Protein AF-A0A918CLV6-F1 (afdb_monomer_lite)

Secondary structure (DSSP, 8-state):
-EEEETTEEEE--TT-GGG-EEESSHHHHHHHHHHHHHHHTPPP-EE--SS-------PPP-

Radius of gyration: 12.36 Å; chains: 1; bounding box: 36×29×29 Å

Sequence (62 aa):
MTRSNRGQWENEVEGEPERSQSFASREEAITAGRELAALLGTTHTVIESEPTGVITDEEPED

Foldseek 3Di:
DWEDDPQKIKQDDVPCRVPIDIHNDPVVRQVVQVVVCVVVVHDRDYYYDPPDPDPPPVDDDD

InterPro domains:
  IPR018691 Protein of unknown function DUF2188 [PF09954] (4-57)

pLDDT: mean 78.29, std 16.72, range [40.91, 93.31]

Structure (mmCIF, N/CA/C/O backbone):
data_AF-A0A918CLV6-F1
#
_entry.id   AF-A0A918CLV6-F1
#
loop_
_atom_site.group_PDB
_atom_site.id
_atom_site.type_symbol
_atom_site.label_atom_id
_atom_site.label_alt_id
_atom_site.label_comp_id
_atom_site.label_asym_id
_atom_site.label_entity_id
_atom_site.label_seq_id
_atom_site.pdbx_PDB_ins_code
_atom_site.Cartn_x
_atom_site.Cartn_y
_atom_site.Cartn_z
_atom_site.occupancy
_atom_site.B_iso_or_equiv
_atom_site.auth_seq_id
_atom_site.auth_comp_id
_atom_site.auth_asym_id
_atom_site.auth_atom_id
_atom_site.pdbx_PDB_model_num
ATOM 1 N N . MET A 1 1 ? -4.922 -3.513 -1.174 1.00 87.19 1 MET A N 1
ATOM 2 C CA . MET A 1 1 ? -4.315 -4.075 -2.398 1.00 87.19 1 MET A CA 1
ATOM 3 C C . MET A 1 1 ? -3.356 -3.066 -3.021 1.00 87.19 1 MET A C 1
ATOM 5 O O . MET A 1 1 ? -3.669 -1.888 -3.035 1.00 87.19 1 MET A O 1
ATOM 9 N N . THR A 1 2 ? -2.201 -3.496 -3.530 1.00 90.62 2 THR A N 1
ATOM 10 C CA . THR A 1 2 ? -1.308 -2.655 -4.349 1.00 90.62 2 THR A CA 1
ATOM 11 C C . THR A 1 2 ? -1.522 -2.975 -5.823 1.00 90.62 2 THR A C 1
ATOM 13 O O . THR A 1 2 ? -1.466 -4.145 -6.190 1.00 90.62 2 THR A O 1
ATOM 16 N N . ARG A 1 3 ? -1.707 -1.969 -6.678 1.00 88.06 3 ARG A N 1
ATOM 17 C CA . ARG A 1 3 ? -1.854 -2.122 -8.134 1.00 88.06 3 ARG A CA 1
ATOM 18 C C . ARG A 1 3 ? -0.867 -1.255 -8.900 1.00 88.06 3 ARG A C 1
ATOM 20 O O . ARG A 1 3 ? -0.580 -0.130 -8.498 1.00 88.06 3 ARG A O 1
ATOM 27 N N . SER A 1 4 ? -0.386 -1.759 -10.034 1.00 86.25 4 SER A N 1
ATOM 28 C CA . SER A 1 4 ? 0.313 -0.925 -11.016 1.00 86.25 4 SER A CA 1
ATOM 29 C C . SER A 1 4 ? -0.684 -0.259 -11.967 1.00 86.25 4 SER A C 1
ATOM 31 O O . SER A 1 4 ? -1.615 -0.900 -12.461 1.00 86.25 4 SER A O 1
ATOM 33 N N . ASN A 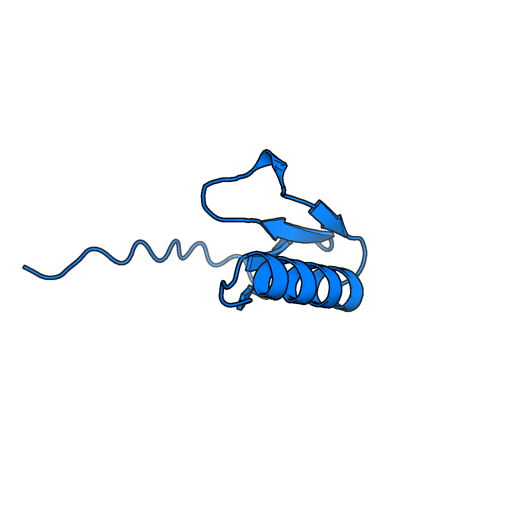1 5 ? -0.489 1.029 -12.232 1.00 82.88 5 ASN A N 1
ATOM 34 C CA . ASN A 1 5 ? -1.303 1.845 -13.121 1.00 82.88 5 ASN A CA 1
ATOM 35 C C . ASN A 1 5 ? -0.402 2.769 -13.950 1.00 82.88 5 ASN A C 1
ATOM 37 O O . ASN A 1 5 ? 0.133 3.751 -13.444 1.00 82.88 5 ASN A O 1
ATOM 41 N N . ARG A 1 6 ? -0.224 2.455 -15.241 1.00 79.75 6 ARG A N 1
ATOM 42 C CA . ARG A 1 6 ? 0.521 3.291 -16.210 1.00 79.75 6 ARG A CA 1
ATOM 43 C C . ARG A 1 6 ? 1.920 3.723 -15.726 1.00 79.75 6 ARG A C 1
ATOM 45 O O . ARG A 1 6 ? 2.341 4.850 -15.965 1.00 79.75 6 ARG A O 1
ATOM 52 N N . GLY A 1 7 ? 2.640 2.820 -15.059 1.00 82.75 7 GLY A N 1
ATOM 53 C CA . GLY A 1 7 ? 3.984 3.084 -14.525 1.00 82.75 7 GLY A CA 1
ATOM 54 C C . GLY A 1 7 ? 4.009 3.729 -13.137 1.00 82.75 7 GLY A C 1
ATOM 55 O O . GLY A 1 7 ? 5.087 3.909 -12.583 1.00 82.75 7 GLY A O 1
ATOM 56 N N . GLN A 1 8 ? 2.850 4.030 -12.556 1.00 88.25 8 GLN A N 1
ATOM 57 C CA . GLN A 1 8 ? 2.698 4.404 -11.156 1.00 88.25 8 GLN A CA 1
ATOM 58 C C . GLN A 1 8 ? 2.195 3.206 -10.347 1.00 88.25 8 GLN A C 1
ATOM 60 O O . GLN A 1 8 ? 1.611 2.269 -10.897 1.00 88.25 8 GLN A O 1
ATOM 65 N N . TRP A 1 9 ? 2.430 3.221 -9.042 1.00 91.50 9 TRP A N 1
ATOM 66 C CA . TRP A 1 9 ? 1.923 2.212 -8.123 1.00 91.50 9 TRP A CA 1
ATOM 67 C C . TRP A 1 9 ? 0.946 2.842 -7.148 1.00 91.50 9 TRP A C 1
ATOM 69 O O . TRP A 1 9 ? 1.204 3.918 -6.632 1.00 91.50 9 TRP A O 1
ATOM 79 N N . GLU A 1 10 ? -0.175 2.187 -6.889 1.00 90.81 10 GLU A N 1
ATOM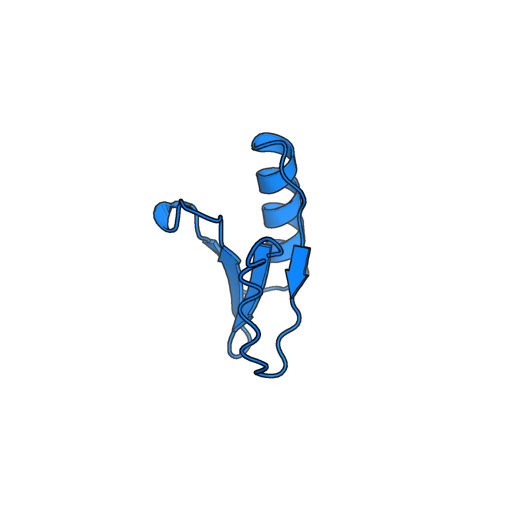 80 C CA . GLU A 1 10 ? -1.214 2.709 -6.007 1.00 90.81 10 GLU A CA 1
ATOM 81 C C . GLU A 1 10 ? -1.630 1.636 -5.006 1.00 90.81 10 GLU A C 1
ATOM 83 O O . GLU A 1 10 ? -1.844 0.480 -5.370 1.00 90.81 10 GLU A O 1
ATOM 88 N N . ASN A 1 11 ? -1.733 2.015 -3.738 1.00 90.44 11 ASN A N 1
ATOM 89 C CA . ASN A 1 11 ? -2.385 1.225 -2.710 1.00 90.44 11 ASN A CA 1
ATOM 90 C C . ASN A 1 11 ? -3.842 1.638 -2.646 1.00 90.44 11 ASN A C 1
ATOM 92 O O . ASN A 1 11 ? -4.127 2.798 -2.392 1.00 90.44 11 ASN A O 1
ATOM 96 N N . GLU A 1 12 ? -4.735 0.685 -2.843 1.00 87.19 12 GLU A N 1
ATOM 97 C CA . GLU A 1 12 ? -6.178 0.829 -2.721 1.00 87.19 12 GLU A CA 1
ATOM 98 C C . GLU A 1 12 ? -6.647 0.002 -1.521 1.00 87.19 12 GLU A C 1
ATOM 100 O O . GLU A 1 12 ? -6.181 -1.124 -1.310 1.00 87.19 12 GLU A O 1
ATOM 105 N N . VAL A 1 13 ? -7.541 0.557 -0.705 1.00 84.81 13 VAL A N 1
ATOM 106 C CA . VAL A 1 13 ? -8.172 -0.151 0.415 1.00 84.81 13 VAL A CA 1
ATOM 107 C C . VAL A 1 13 ? -9.643 -0.329 0.082 1.00 84.81 13 VAL A C 1
ATOM 109 O O . VAL A 1 13 ? -10.332 0.647 -0.211 1.00 84.81 13 VAL A O 1
ATOM 112 N N . GLU A 1 14 ? -10.121 -1.570 0.121 1.00 78.62 14 GLU A N 1
ATOM 113 C CA . GLU A 1 14 ? -11.526 -1.868 -0.150 1.00 78.62 14 GLU A CA 1
ATOM 114 C C . GLU A 1 14 ? -12.431 -1.116 0.829 1.00 78.62 14 GLU A C 1
ATOM 116 O O . GLU A 1 14 ? -12.226 -1.151 2.042 1.00 78.62 14 GLU A O 1
ATOM 121 N N . GLY A 1 15 ? -13.405 -0.386 0.283 1.00 80.81 15 GLY A N 1
ATOM 122 C CA . GLY A 1 15 ? -14.340 0.433 1.055 1.00 80.81 15 GLY A CA 1
ATOM 123 C C . GLY A 1 15 ? -13.798 1.782 1.543 1.00 80.81 15 GLY A C 1
ATOM 124 O O . GLY A 1 15 ? -14.597 2.611 1.967 1.00 80.81 15 GLY A O 1
ATOM 125 N N . GLU A 1 16 ? -12.490 2.052 1.439 1.00 82.25 16 GLU A N 1
ATOM 126 C CA . GLU A 1 16 ? -11.874 3.294 1.934 1.00 82.25 16 GLU A CA 1
ATOM 127 C C . GLU A 1 16 ? -10.940 3.943 0.898 1.00 82.25 16 GLU A C 1
ATOM 129 O O . GLU A 1 16 ? -9.716 3.970 1.074 1.00 82.25 16 GLU A O 1
ATOM 134 N N . PRO A 1 17 ? -11.497 4.538 -0.175 1.00 79.38 17 PRO A N 1
ATOM 135 C CA . PRO A 1 17 ? -10.700 5.181 -1.218 1.00 79.38 17 PRO A CA 1
ATOM 136 C C . PRO A 1 17 ? -9.868 6.358 -0.689 1.00 79.38 17 PRO A C 1
ATOM 138 O O . PRO A 1 17 ? -8.815 6.653 -1.246 1.00 79.38 17 PRO A O 1
ATOM 141 N N . GLU A 1 18 ? -10.281 6.991 0.413 1.00 83.06 18 GLU A N 1
ATOM 142 C CA . GLU A 1 18 ? -9.560 8.093 1.070 1.00 83.06 18 GLU A CA 1
ATOM 143 C C . GLU A 1 18 ? -8.211 7.668 1.668 1.00 83.06 18 GLU A C 1
ATOM 145 O O . GLU A 1 18 ? -7.332 8.503 1.876 1.00 83.06 18 GLU A O 1
ATOM 150 N N . ARG A 1 19 ?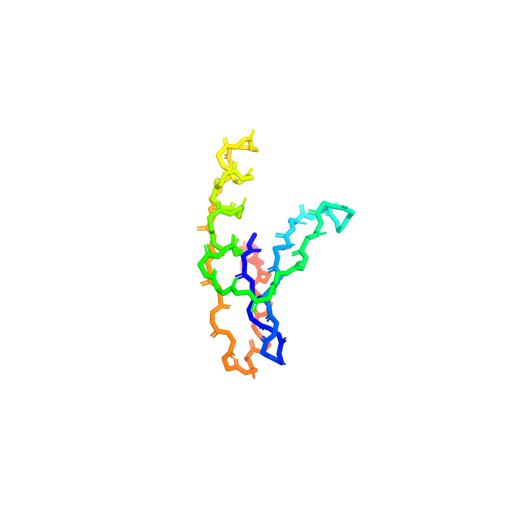 -8.027 6.368 1.931 1.00 81.19 19 ARG A N 1
ATOM 151 C CA . ARG A 1 19 ? -6.753 5.800 2.394 1.00 81.19 19 ARG A CA 1
ATOM 152 C C . ARG A 1 19 ? -5.840 5.375 1.250 1.00 81.19 19 ARG A C 1
ATOM 154 O O . ARG A 1 19 ? -4.739 4.880 1.509 1.00 81.19 19 ARG A O 1
ATOM 161 N N . SER A 1 20 ? -6.280 5.571 0.007 1.00 85.50 20 SER A N 1
ATOM 162 C CA . SER A 1 20 ? -5.486 5.215 -1.157 1.00 85.50 20 SER A CA 1
ATOM 163 C C . SER A 1 20 ? -4.271 6.123 -1.281 1.00 85.50 20 SER A C 1
ATOM 165 O O . SER A 1 20 ? -4.356 7.335 -1.089 1.00 85.50 20 SER A O 1
ATOM 167 N N . GLN A 1 21 ? -3.124 5.532 -1.597 1.00 89.38 21 GLN A N 1
ATOM 168 C CA . GLN A 1 21 ? -1.860 6.256 -1.713 1.00 89.38 21 GLN A CA 1
ATOM 169 C C . GLN A 1 21 ? -1.141 5.861 -2.992 1.00 89.38 21 GLN A C 1
ATOM 171 O O . GLN A 1 21 ? -1.041 4.678 -3.312 1.00 89.38 21 GLN A O 1
ATOM 176 N N . SER A 1 22 ? -0.617 6.856 -3.701 1.00 90.62 22 SER A N 1
ATOM 177 C CA . SER A 1 22 ? 0.137 6.670 -4.937 1.00 90.62 22 SER A CA 1
ATOM 178 C C . SER A 1 22 ? 1.636 6.804 -4.671 1.00 90.62 22 SER A C 1
ATOM 180 O O . SER A 1 22 ? 2.080 7.686 -3.940 1.00 90.62 22 SER A O 1
ATOM 182 N N . PHE A 1 23 ? 2.420 5.952 -5.314 1.00 91.06 23 PHE A N 1
ATOM 183 C CA . PHE A 1 23 ? 3.855 5.794 -5.137 1.00 91.06 23 PHE A CA 1
ATOM 184 C C . PHE A 1 23 ? 4.543 5.756 -6.499 1.00 91.06 23 PHE A C 1
ATOM 186 O O . PHE A 1 23 ? 4.000 5.257 -7.491 1.00 91.06 23 PHE A O 1
ATOM 193 N N . ALA A 1 24 ? 5.771 6.266 -6.546 1.00 88.12 24 ALA A N 1
ATOM 194 C CA . ALA A 1 24 ? 6.581 6.254 -7.763 1.00 88.12 24 ALA A CA 1
ATOM 195 C C . ALA A 1 24 ? 7.223 4.882 -8.027 1.00 88.12 24 ALA A C 1
ATOM 197 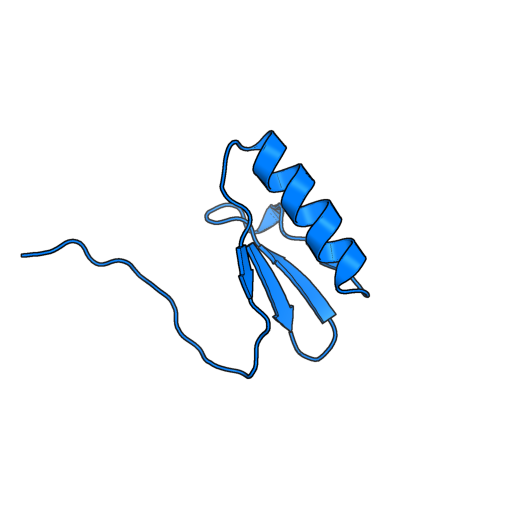O O . ALA A 1 24 ? 7.556 4.563 -9.167 1.00 88.12 24 ALA A O 1
ATOM 198 N N . SER A 1 25 ? 7.374 4.063 -6.982 1.00 89.19 25 SER A N 1
ATOM 199 C CA . SER A 1 25 ? 8.126 2.810 -7.024 1.00 89.19 25 SER A CA 1
ATOM 200 C C . SER A 1 25 ? 7.309 1.633 -6.508 1.00 89.19 25 SER A C 1
ATOM 202 O O . SER A 1 25 ? 6.589 1.735 -5.515 1.00 89.19 25 SER A O 1
ATOM 204 N N . ARG A 1 26 ? 7.501 0.473 -7.147 1.00 88.19 26 ARG A N 1
ATOM 205 C CA . ARG A 1 26 ? 6.867 -0.797 -6.765 1.00 88.19 26 ARG A CA 1
ATOM 206 C C . ARG A 1 26 ? 7.168 -1.181 -5.324 1.00 88.19 26 ARG A C 1
ATOM 208 O O . ARG A 1 26 ? 6.260 -1.475 -4.559 1.00 88.19 26 ARG A O 1
ATOM 215 N N . GLU A 1 27 ? 8.448 -1.207 -4.967 1.00 91.31 27 GLU A N 1
ATOM 216 C CA . GLU A 1 27 ? 8.899 -1.648 -3.642 1.00 91.31 27 GLU A CA 1
ATOM 217 C C . GLU A 1 27 ? 8.351 -0.761 -2.524 1.00 91.31 27 GLU A C 1
ATOM 219 O O . GLU A 1 27 ? 7.944 -1.268 -1.480 1.00 91.31 27 GLU A O 1
ATOM 224 N N . GLU A 1 28 ? 8.270 0.546 -2.775 1.00 91.25 28 GLU A N 1
ATOM 225 C CA . GLU A 1 28 ? 7.687 1.517 -1.851 1.00 91.25 28 GLU A CA 1
ATOM 226 C C . GLU A 1 28 ? 6.190 1.246 -1.645 1.00 91.25 28 GLU A C 1
ATOM 228 O O . GLU A 1 28 ? 5.741 1.086 -0.510 1.00 91.25 28 GLU A O 1
ATOM 233 N N . ALA A 1 29 ? 5.438 1.068 -2.736 1.00 91.69 29 ALA A N 1
ATOM 234 C CA . ALA A 1 29 ? 4.011 0.764 -2.673 1.00 91.69 29 ALA A CA 1
ATOM 235 C C . ALA A 1 29 ? 3.721 -0.560 -1.957 1.00 91.69 29 ALA A C 1
ATOM 237 O O . ALA A 1 29 ? 2.820 -0.629 -1.123 1.00 91.69 29 ALA A O 1
ATOM 238 N N . ILE A 1 30 ? 4.500 -1.605 -2.249 1.00 90.06 30 ILE A N 1
ATOM 239 C CA . ILE A 1 30 ? 4.353 -2.921 -1.618 1.00 90.06 30 ILE A CA 1
ATOM 240 C C . ILE A 1 30 ? 4.651 -2.834 -0.124 1.00 90.06 30 ILE A C 1
ATOM 242 O O . ILE A 1 30 ? 3.906 -3.399 0.672 1.00 90.06 30 ILE A O 1
ATOM 246 N N . THR A 1 31 ? 5.717 -2.134 0.264 1.00 93.31 31 THR A N 1
ATOM 247 C CA . THR A 1 31 ? 6.085 -1.973 1.677 1.00 93.31 31 THR A CA 1
ATOM 248 C C . THR A 1 31 ? 4.973 -1.253 2.433 1.00 93.31 31 THR A C 1
ATOM 250 O O . THR A 1 31 ? 4.422 -1.816 3.378 1.00 93.31 31 THR A O 1
ATOM 253 N N . ALA A 1 32 ? 4.545 -0.088 1.941 1.00 92.00 32 ALA A N 1
ATOM 254 C CA . ALA A 1 32 ? 3.464 0.678 2.553 1.00 92.00 32 ALA A CA 1
ATOM 255 C C . ALA A 1 32 ? 2.135 -0.099 2.579 1.00 92.00 32 ALA A C 1
ATOM 257 O O . ALA A 1 32 ? 1.388 -0.042 3.554 1.00 92.00 32 ALA A O 1
ATOM 258 N N . GLY A 1 33 ? 1.842 -0.869 1.528 1.00 90.88 33 GLY A N 1
ATOM 259 C CA . GLY A 1 33 ? 0.630 -1.677 1.438 1.00 90.88 33 GLY A CA 1
ATOM 260 C C . GLY A 1 33 ? 0.627 -2.845 2.425 1.00 90.88 33 GLY A C 1
ATOM 261 O O . GLY A 1 33 ? -0.415 -3.152 3.003 1.00 90.88 33 GLY A O 1
ATOM 262 N N . ARG A 1 34 ? 1.790 -3.465 2.664 1.00 91.00 34 ARG A N 1
ATOM 263 C CA . ARG A 1 34 ? 1.963 -4.518 3.676 1.00 91.00 34 ARG A CA 1
ATOM 264 C C . ARG A 1 34 ? 1.782 -3.987 5.087 1.00 91.00 34 ARG A C 1
ATOM 266 O O . ARG A 1 34 ? 1.094 -4.625 5.879 1.00 91.00 34 ARG A O 1
ATOM 273 N N . GLU A 1 35 ? 2.376 -2.839 5.392 1.00 92.31 35 GLU A N 1
ATOM 274 C CA . GLU A 1 35 ? 2.213 -2.195 6.697 1.00 92.31 35 GLU A CA 1
ATOM 275 C C . GLU A 1 35 ? 0.749 -1.822 6.940 1.00 92.31 35 GLU A C 1
ATOM 277 O O . GLU A 1 35 ? 0.200 -2.122 7.998 1.00 92.31 35 GLU A O 1
ATOM 282 N N . LEU A 1 36 ? 0.084 -1.256 5.931 1.00 87.88 36 LEU A N 1
ATOM 283 C CA . LEU A 1 36 ? -1.328 -0.900 6.013 1.00 87.88 36 LEU A CA 1
ATOM 284 C C . LEU A 1 36 ? -2.226 -2.126 6.224 1.00 87.88 36 LEU A C 1
ATOM 286 O O . LEU A 1 36 ? -3.113 -2.098 7.072 1.00 87.88 36 LEU A O 1
ATOM 290 N N . ALA A 1 37 ? -1.977 -3.220 5.504 1.00 87.12 37 ALA A N 1
ATOM 291 C CA . ALA A 1 37 ? -2.726 -4.458 5.686 1.00 87.12 37 ALA A CA 1
ATOM 292 C C . ALA A 1 37 ? -2.505 -5.064 7.081 1.00 87.12 37 ALA A C 1
ATOM 294 O O . ALA A 1 37 ? -3.463 -5.471 7.733 1.00 87.12 37 ALA A O 1
ATOM 295 N N . ALA A 1 38 ? -1.267 -5.044 7.590 1.00 90.00 38 ALA A N 1
ATOM 296 C CA . ALA A 1 38 ? -0.960 -5.494 8.946 1.00 90.00 38 ALA A CA 1
ATOM 297 C C . ALA A 1 38 ? -1.678 -4.655 10.017 1.00 90.00 38 ALA A C 1
ATOM 299 O O . ALA A 1 38 ? -2.170 -5.209 10.998 1.00 90.00 38 ALA A O 1
ATOM 300 N N . LEU A 1 39 ? -1.782 -3.337 9.816 1.00 88.88 39 LEU A N 1
ATOM 301 C CA . LEU A 1 39 ? -2.512 -2.432 10.710 1.00 88.88 39 LEU A CA 1
ATOM 302 C C . LEU A 1 39 ? -4.023 -2.688 10.700 1.00 88.88 39 LEU A C 1
ATOM 304 O O . LEU A 1 39 ? -4.668 -2.593 11.742 1.00 88.88 39 LEU A O 1
ATOM 308 N N . LEU A 1 40 ? -4.582 -3.007 9.534 1.00 86.50 40 LEU A N 1
ATOM 309 C CA . LEU A 1 40 ? -6.012 -3.275 9.362 1.00 86.50 40 LEU A CA 1
ATOM 310 C C . LEU A 1 40 ? -6.387 -4.731 9.677 1.00 86.50 40 LEU A C 1
ATOM 312 O O . LEU A 1 40 ? -7.571 -5.052 9.743 1.00 86.50 40 LEU A O 1
ATOM 316 N N . GLY A 1 41 ? -5.400 -5.612 9.868 1.00 87.81 41 GLY A N 1
ATOM 317 C CA . GLY A 1 41 ? -5.618 -7.052 10.010 1.00 87.81 41 GLY A CA 1
ATOM 318 C C . GLY A 1 41 ? -6.115 -7.716 8.723 1.00 87.81 41 GLY A C 1
ATOM 319 O O . GLY A 1 41 ? -6.769 -8.754 8.783 1.00 87.81 41 GLY A O 1
ATOM 320 N N . THR A 1 42 ? -5.837 -7.115 7.567 1.00 85.06 42 THR A N 1
ATOM 321 C CA . THR A 1 42 ? -6.239 -7.616 6.250 1.00 85.06 42 THR A CA 1
ATOM 322 C C . THR A 1 42 ? -5.069 -8.280 5.528 1.00 85.06 42 THR A C 1
ATOM 324 O O . THR A 1 42 ? -3.915 -8.222 5.958 1.00 85.06 42 THR A O 1
ATOM 327 N N . THR A 1 43 ? -5.364 -8.946 4.412 1.00 84.00 43 THR A N 1
ATOM 328 C CA . THR A 1 43 ? -4.332 -9.554 3.568 1.00 84.00 43 THR A CA 1
ATOM 329 C C . THR A 1 43 ? -3.885 -8.567 2.498 1.00 84.00 43 THR A C 1
ATOM 331 O O . THR A 1 43 ? -4.695 -7.956 1.801 1.00 84.00 43 THR A O 1
ATOM 334 N N . HIS A 1 44 ? -2.570 -8.405 2.358 1.00 88.94 44 HIS A N 1
ATOM 335 C CA . HIS A 1 44 ? -1.992 -7.589 1.298 1.00 88.94 44 HIS A CA 1
ATOM 336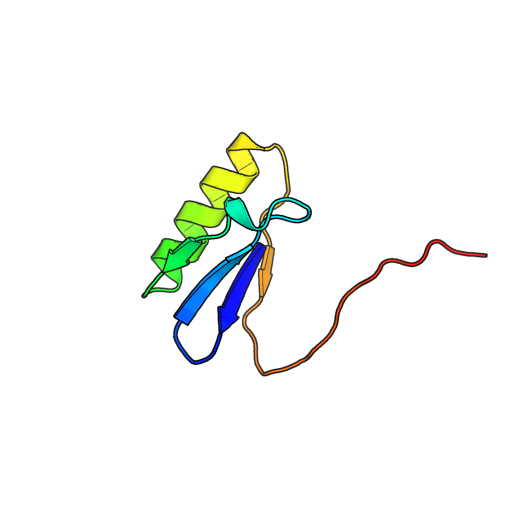 C C . HIS A 1 44 ? -1.829 -8.399 0.009 1.00 88.94 44 HIS A C 1
ATOM 338 O O . HIS A 1 44 ? -1.089 -9.381 -0.014 1.00 88.94 44 HIS A O 1
ATOM 344 N N . THR A 1 45 ? -2.466 -7.938 -1.067 1.00 86.25 45 THR A N 1
ATOM 345 C CA . THR A 1 45 ? -2.326 -8.507 -2.416 1.00 86.25 45 THR A CA 1
ATOM 346 C C . THR A 1 45 ? -1.680 -7.488 -3.345 1.00 86.25 45 THR A C 1
ATOM 348 O O . THR A 1 45 ? -2.044 -6.308 -3.320 1.00 86.25 45 THR A O 1
ATOM 351 N N . VAL A 1 46 ? -0.732 -7.939 -4.169 1.00 86.69 46 VAL A N 1
ATOM 352 C CA . VAL A 1 46 ? -0.075 -7.129 -5.203 1.00 86.69 46 VAL A CA 1
ATOM 353 C C . VAL A 1 46 ? -0.565 -7.593 -6.564 1.00 86.69 46 VAL A C 1
ATOM 355 O O . VAL A 1 46 ? -0.382 -8.755 -6.916 1.00 86.69 46 VAL A O 1
ATOM 358 N N . ILE A 1 47 ? -1.157 -6.680 -7.327 1.00 82.88 47 ILE A N 1
ATOM 359 C CA . ILE A 1 47 ? -1.604 -6.920 -8.694 1.00 82.88 47 ILE A CA 1
ATOM 360 C C . ILE A 1 47 ? -0.682 -6.165 -9.645 1.00 82.88 47 ILE A C 1
ATOM 362 O O . ILE A 1 47 ? -0.692 -4.933 -9.747 1.00 82.88 47 ILE A O 1
ATOM 366 N N . GLU A 1 48 ? 0.148 -6.934 -10.341 1.00 71.62 48 GLU A N 1
ATOM 367 C CA . GLU A 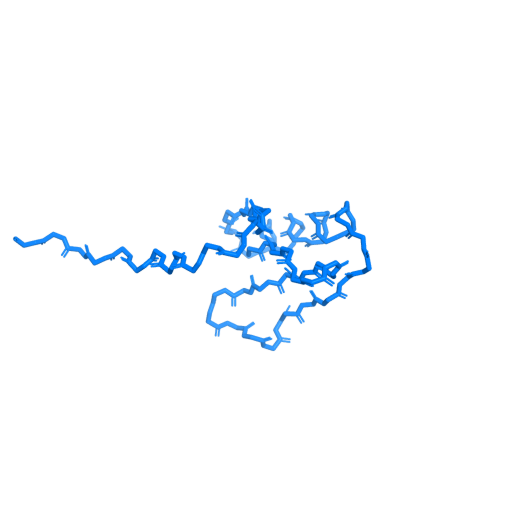1 48 ? 0.975 -6.436 -11.432 1.00 71.62 48 GLU A CA 1
ATOM 368 C C . GLU A 1 48 ? 0.095 -6.380 -12.680 1.00 71.62 48 GLU A C 1
ATOM 370 O O . GLU A 1 48 ? -0.093 -7.377 -13.370 1.00 71.62 48 GLU A O 1
ATOM 375 N N . SER A 1 49 ? -0.527 -5.229 -12.931 1.00 61.38 49 SER A N 1
ATOM 376 C CA . SER A 1 49 ? -1.380 -5.070 -14.107 1.00 61.38 49 SER A CA 1
ATOM 377 C C . SER A 1 49 ? -0.547 -5.122 -15.396 1.00 61.38 49 SER A C 1
ATOM 379 O O . SER A 1 49 ? 0.102 -4.142 -15.756 1.00 61.38 49 SER A O 1
ATOM 381 N N . GLU A 1 50 ? -0.666 -6.197 -16.172 1.00 53.62 50 GLU A N 1
ATOM 382 C CA . GLU A 1 50 ? -1.085 -6.017 -17.568 1.00 53.62 50 GLU A CA 1
ATOM 383 C C . GLU A 1 50 ? -2.593 -5.713 -17.515 1.00 53.62 50 GLU A C 1
ATOM 385 O O . GLU A 1 50 ? -3.256 -6.290 -16.652 1.00 53.62 50 GLU A O 1
ATOM 390 N N . PRO A 1 51 ? -3.155 -4.782 -18.314 1.00 47.91 51 PRO A N 1
ATOM 391 C CA . PRO A 1 51 ? -4.527 -4.291 -18.149 1.00 47.91 51 PRO A CA 1
ATOM 392 C C . PRO A 1 51 ? -5.540 -5.429 -18.310 1.00 47.91 51 PRO A C 1
ATOM 394 O O . PRO A 1 51 ? -6.064 -5.686 -19.388 1.00 47.91 51 PRO A O 1
ATOM 397 N N . THR A 1 52 ? -5.815 -6.122 -17.218 1.00 49.22 52 THR A N 1
ATOM 398 C CA . THR A 1 52 ? -6.763 -7.215 -17.127 1.00 49.22 52 THR A CA 1
ATOM 399 C C . THR A 1 52 ? -7.741 -6.765 -16.066 1.00 49.22 52 THR A C 1
ATOM 401 O O . THR A 1 52 ? -7.510 -6.863 -14.866 1.00 49.22 52 THR A O 1
ATOM 404 N N . GLY A 1 53 ? -8.803 -6.113 -16.533 1.00 40.91 53 GLY A N 1
ATOM 405 C CA . GLY A 1 53 ? -9.947 -5.784 -15.701 1.00 40.91 53 GLY A CA 1
ATOM 406 C C . GLY A 1 53 ? -10.628 -7.075 -15.271 1.00 40.91 53 GLY A C 1
ATOM 407 O O . GLY A 1 53 ? -11.583 -7.500 -15.909 1.00 40.91 53 GLY A O 1
ATOM 408 N N . VAL A 1 54 ? -10.111 -7.709 -14.224 1.00 44.19 54 VAL A N 1
ATOM 409 C CA . VAL A 1 54 ? -10.817 -8.746 -13.480 1.00 44.19 54 VAL A CA 1
ATOM 410 C C . VAL A 1 54 ? -11.122 -8.141 -12.122 1.00 44.19 54 VAL A C 1
ATOM 412 O O . VAL A 1 54 ? -10.281 -8.091 -11.231 1.00 44.19 54 VAL A O 1
ATOM 415 N N . ILE A 1 55 ? -12.326 -7.587 -12.021 1.00 42.66 55 ILE A N 1
ATOM 416 C CA . ILE A 1 55 ? -12.978 -7.332 -10.743 1.00 42.66 55 ILE A CA 1
ATOM 417 C C . ILE A 1 55 ? -13.409 -8.721 -10.279 1.00 42.66 55 ILE A C 1
ATOM 419 O O . ILE A 1 55 ? -14.331 -9.294 -10.856 1.00 42.66 55 ILE A O 1
ATOM 423 N N . THR A 1 56 ? -12.691 -9.310 -9.326 1.00 46.31 56 THR A N 1
ATOM 424 C CA . THR A 1 56 ? -13.212 -10.470 -8.600 1.00 46.31 56 THR A CA 1
ATOM 425 C C . THR A 1 56 ? -14.274 -9.937 -7.647 1.00 46.31 56 THR A C 1
ATOM 427 O O . THR A 1 56 ? -13.964 -9.579 -6.517 1.00 46.31 56 THR A O 1
ATOM 430 N N . ASP A 1 57 ? -15.505 -9.813 -8.136 1.00 47.16 57 ASP A N 1
ATOM 431 C CA . ASP A 1 57 ? -16.676 -9.876 -7.268 1.00 47.16 57 ASP A CA 1
ATOM 432 C C . ASP A 1 57 ? -16.893 -11.372 -7.024 1.00 47.16 57 ASP A C 1
ATOM 434 O O . ASP A 1 57 ? -17.206 -12.135 -7.941 1.00 47.16 57 ASP A O 1
ATOM 438 N N . GLU A 1 58 ? -16.549 -11.825 -5.823 1.00 47.12 58 GLU A N 1
ATOM 439 C CA . GLU A 1 58 ? -16.860 -13.176 -5.376 1.00 47.12 58 GLU A CA 1
ATOM 440 C C . GLU A 1 58 ? -18.380 -13.209 -5.132 1.00 47.12 58 GLU A C 1
ATOM 442 O O . GLU A 1 58 ? -18.848 -12.932 -4.029 1.00 47.12 58 GLU A O 1
ATOM 447 N N . GLU A 1 59 ? -19.170 -13.455 -6.185 1.00 49.03 59 GLU A N 1
ATOM 448 C CA . GLU A 1 59 ? -20.602 -13.730 -6.031 1.00 49.03 59 GLU A CA 1
ATOM 449 C C . GLU A 1 59 ? -20.755 -15.076 -5.295 1.00 49.03 59 GLU A C 1
ATOM 451 O O . GLU A 1 59 ? -20.246 -16.094 -5.779 1.00 49.03 59 GLU A O 1
ATOM 456 N N . PRO A 1 60 ? -21.412 -15.109 -4.118 1.00 51.47 60 PRO A N 1
ATOM 457 C CA . PRO A 1 60 ? -21.651 -16.349 -3.397 1.00 51.47 60 PRO A CA 1
ATOM 458 C C . PRO A 1 60 ? -22.598 -17.265 -4.185 1.00 51.47 60 PRO A C 1
ATOM 460 O O . PRO A 1 60 ? -23.533 -16.814 -4.841 1.00 51.47 60 PRO A O 1
ATOM 463 N N . GLU A 1 61 ? -22.305 -18.559 -4.095 1.00 48.59 61 GLU A N 1
ATOM 464 C CA . GLU A 1 61 ? -22.948 -19.694 -4.764 1.00 48.59 61 GLU A CA 1
ATOM 465 C C . GLU A 1 61 ? -24.476 -19.777 -4.536 1.00 48.59 61 GLU A C 1
ATOM 467 O O . GLU A 1 61 ? -24.926 -19.648 -3.396 1.00 48.59 61 GLU A O 1
ATOM 472 N N . ASP A 1 62 ? -25.245 -20.103 -5.589 1.00 48.81 62 ASP A N 1
ATOM 473 C CA . ASP A 1 62 ? -26.615 -20.662 -5.510 1.00 48.81 62 ASP A CA 1
ATOM 474 C C . ASP A 1 62 ? -26.792 -21.823 -6.513 1.00 48.81 62 ASP A C 1
ATOM 476 O O . ASP A 1 62 ? -26.444 -21.649 -7.709 1.00 48.81 62 ASP A O 1
#

Organism: Agromyces mediolanus (NCBI:txid41986)